Protein AF-A0A2E5EHV9-F1 (afdb_monomer)

Nearest PDB structures (foldseek):
  5bvs-assembly2_B  TM=6.217E-01  e=7.261E+00  Pygoscelis papua

Sequence (156 aa):
MLGLSGCGSVKTIEREPLWLEASKHKADPLPIPNQYGPFKTCEKINPWFWWGNNDDPEPPDWYRPDDPNRTRKWYVRNPLHNFTFYVMGIADLKFKRIGNHPGEVFNPDGGWNWAISHAKLFPMPYVSYRRGRTQMYFGWRERGNFGITLRRMKKE

Foldseek 3Di:
DDDDDDPDPPPPPPDPPQQVVQVVPKDFFDQPPPVPAADDPVLLVDVCSQQADPVPRADDCPQPVPDPCSGVCVSVVCRRNCVQPHNQFQLRFGKMKTWPHLHDLADPVFAKTKMWIGGDPDIWIKIWGGDAQWTWIATQHSSRGGDTDIGGHDGD

Mean predicted aligned error: 9.47 Å

Structure (mmCIF, N/CA/C/O backbone):
data_AF-A0A2E5EHV9-F1
#
_entry.id   AF-A0A2E5EHV9-F1
#
loop_
_atom_site.group_PDB
_atom_site.id
_atom_site.type_symbol
_atom_site.label_atom_id
_atom_site.label_alt_id
_atom_site.label_comp_id
_atom_site.label_asym_id
_atom_site.label_entity_id
_atom_site.label_seq_id
_atom_site.pdbx_PDB_ins_code
_atom_site.Cartn_x
_atom_site.Cartn_y
_atom_site.Cartn_z
_atom_site.occupancy
_atom_site.B_iso_or_equiv
_atom_site.auth_seq_id
_atom_site.auth_comp_id
_atom_site.auth_asym_id
_atom_site.auth_atom_id
_atom_site.pdbx_PDB_model_num
ATOM 1 N N . MET A 1 1 ? -35.506 25.395 55.257 1.00 37.00 1 MET A N 1
ATOM 2 C CA . MET A 1 1 ? -34.384 24.438 55.346 1.00 37.00 1 MET A CA 1
ATOM 3 C C . MET A 1 1 ? -34.639 23.358 54.301 1.00 37.00 1 MET A C 1
ATOM 5 O O . MET A 1 1 ? -35.461 22.488 54.536 1.00 37.00 1 MET A O 1
ATOM 9 N N . LEU A 1 2 ? -34.056 23.486 53.110 1.00 36.72 2 LEU A N 1
ATOM 10 C CA . LEU A 1 2 ? -34.118 22.470 52.054 1.00 36.72 2 LEU A CA 1
ATOM 11 C C . LEU A 1 2 ? -32.673 22.089 51.755 1.00 36.72 2 LEU A C 1
ATOM 13 O O . LEU A 1 2 ? -31.917 22.885 51.203 1.00 36.72 2 LEU A O 1
ATOM 17 N N . GLY A 1 3 ? -32.283 20.922 52.254 1.00 39.25 3 GLY A N 1
ATOM 18 C CA . GLY A 1 3 ? -31.006 20.288 51.968 1.00 39.25 3 GLY A CA 1
ATOM 19 C C . GLY A 1 3 ? -31.182 19.111 51.013 1.00 39.25 3 GLY A C 1
ATOM 20 O O . GLY A 1 3 ? -32.302 18.653 50.796 1.00 39.25 3 GLY A O 1
ATOM 21 N N . LEU A 1 4 ? -30.025 18.608 50.567 1.00 38.88 4 LEU A N 1
ATOM 22 C CA . LEU A 1 4 ? -29.754 17.487 49.651 1.00 38.88 4 LEU A CA 1
ATOM 23 C C . LEU A 1 4 ? -29.677 17.944 48.187 1.00 38.88 4 LEU A C 1
ATOM 25 O O . LEU A 1 4 ? -30.682 18.202 47.541 1.00 38.88 4 LEU A O 1
ATOM 29 N N . SER A 1 5 ? -28.495 18.312 47.685 1.00 47.22 5 SER A N 1
ATOM 30 C CA . SER A 1 5 ? -27.276 17.507 47.461 1.00 47.22 5 SER A CA 1
ATOM 31 C C . SER A 1 5 ? -27.465 16.431 46.388 1.00 47.22 5 SER A C 1
ATOM 33 O O . SER A 1 5 ? -28.365 15.600 46.438 1.00 47.22 5 SER A O 1
ATOM 35 N N . GLY A 1 6 ? -26.592 16.484 45.385 1.00 38.66 6 GLY A N 1
ATOM 36 C CA . GLY A 1 6 ? -26.592 15.560 44.260 1.00 38.66 6 GLY A CA 1
ATOM 37 C C . GLY A 1 6 ? -25.627 16.004 43.169 1.00 38.66 6 GLY A C 1
ATOM 38 O O . GLY A 1 6 ? -26.016 16.120 42.013 1.00 38.66 6 GLY A O 1
ATOM 39 N N . CYS A 1 7 ? -24.374 16.300 43.529 1.00 42.12 7 CYS A N 1
ATOM 40 C CA . CYS A 1 7 ? -23.306 16.423 42.540 1.00 42.12 7 CYS A CA 1
ATOM 41 C C . CYS A 1 7 ? -23.003 15.003 42.042 1.00 42.12 7 CYS A C 1
ATOM 43 O O . CYS A 1 7 ? -22.339 14.223 42.725 1.00 42.12 7 CYS A O 1
ATOM 45 N N . GLY A 1 8 ? -23.599 14.629 40.908 1.00 43.75 8 GLY A N 1
ATOM 46 C CA . GLY A 1 8 ? -23.383 13.334 40.278 1.00 43.75 8 GLY A CA 1
ATOM 47 C C . GLY A 1 8 ? -21.909 13.176 39.928 1.00 43.75 8 GLY A C 1
ATOM 48 O O . GLY A 1 8 ? -21.395 13.865 39.051 1.00 43.75 8 GLY A O 1
ATOM 49 N N . SER A 1 9 ? -21.221 12.280 40.632 1.00 49.84 9 SER A N 1
ATOM 50 C CA . SER A 1 9 ? -19.844 11.926 40.316 1.00 49.84 9 SER A CA 1
ATOM 51 C C . SER A 1 9 ? -19.836 11.223 38.957 1.00 49.84 9 SER A C 1
ATOM 53 O O . SER A 1 9 ? -20.350 10.110 38.814 1.00 49.84 9 SER A O 1
ATOM 55 N N . VAL A 1 10 ? -19.308 11.903 37.937 1.00 52.56 10 VAL A N 1
ATOM 56 C CA . VAL A 1 10 ? -19.021 11.301 36.635 1.00 52.56 10 VAL A CA 1
ATOM 57 C C . VAL A 1 10 ? -17.980 10.220 36.893 1.00 52.56 10 VAL A C 1
ATOM 59 O O . VAL A 1 10 ? -16.819 10.520 37.157 1.00 52.56 10 VAL A O 1
ATOM 62 N N . LYS A 1 11 ? -18.401 8.952 36.870 1.00 47.94 11 LYS A N 1
ATOM 63 C CA . LYS A 1 11 ? -17.470 7.825 36.917 1.00 47.94 11 LYS A CA 1
ATOM 64 C C . LYS A 1 11 ? -16.610 7.898 35.662 1.00 47.94 11 LYS A C 1
ATOM 66 O O . LYS A 1 11 ? -17.067 7.538 34.578 1.00 47.94 11 LYS A O 1
ATOM 71 N N . THR A 1 12 ? -15.381 8.381 35.803 1.00 49.03 12 THR A N 1
ATOM 72 C CA . THR A 1 12 ? -14.342 8.212 34.792 1.00 49.03 12 THR A CA 1
ATOM 73 C C . THR A 1 12 ? -14.167 6.711 34.609 1.00 49.03 12 THR A C 1
ATOM 75 O O . THR A 1 12 ? -13.626 6.032 35.476 1.00 49.03 12 THR A O 1
ATOM 78 N N . ILE A 1 13 ? -14.717 6.161 33.528 1.00 59.47 13 ILE A N 1
ATOM 79 C CA . ILE A 1 13 ? -14.442 4.778 33.154 1.00 59.47 13 ILE A CA 1
ATOM 80 C C . ILE A 1 13 ? -12.978 4.784 32.721 1.00 59.47 13 ILE A C 1
ATOM 82 O O . ILE A 1 13 ? -12.672 5.275 31.633 1.00 59.47 13 ILE A O 1
ATOM 86 N N . GLU A 1 14 ? -12.081 4.287 33.573 1.00 54.72 14 GLU A N 1
A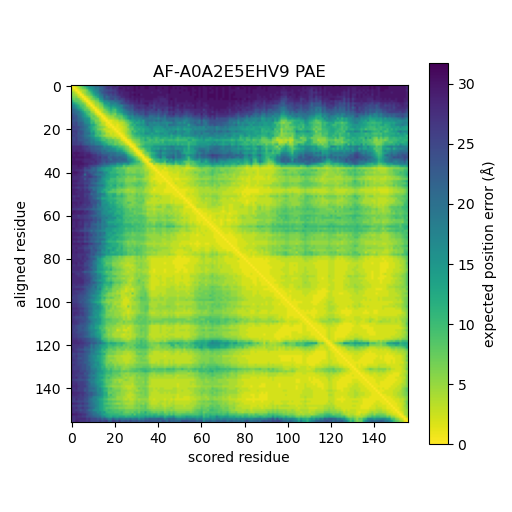TOM 87 C CA . GLU A 1 14 ? -10.736 3.890 33.156 1.00 54.72 14 GLU A CA 1
ATOM 88 C C . GLU A 1 14 ? -10.901 2.789 32.109 1.00 54.72 14 GLU A C 1
ATOM 90 O O . GLU A 1 14 ? -11.047 1.607 32.409 1.00 54.72 14 GLU A O 1
ATOM 95 N N . ARG A 1 15 ? -10.984 3.197 30.845 1.00 61.38 15 ARG A N 1
ATOM 96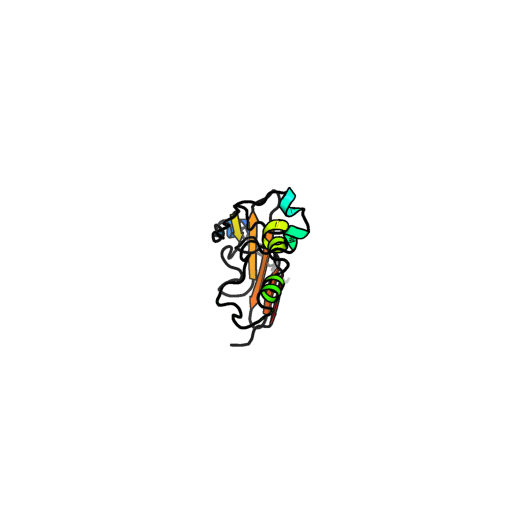 C CA . ARG A 1 15 ? -10.804 2.278 29.732 1.00 61.38 15 ARG A CA 1
ATOM 97 C C . ARG A 1 15 ? -9.309 2.097 29.570 1.00 61.38 15 ARG A C 1
ATOM 99 O O . ARG A 1 15 ? -8.584 3.093 29.511 1.00 61.38 15 ARG A O 1
ATOM 106 N N . GLU A 1 16 ? -8.864 0.844 29.477 1.00 67.56 16 GLU A N 1
ATOM 107 C CA . GLU A 1 16 ? -7.509 0.573 29.008 1.00 67.56 16 GLU A CA 1
ATOM 108 C C . GLU A 1 16 ? -7.270 1.381 27.727 1.00 67.56 16 GLU A C 1
ATOM 110 O O . GLU A 1 16 ? -8.173 1.505 26.886 1.00 67.56 16 GLU A O 1
ATOM 115 N N . PRO A 1 17 ? -6.087 1.987 27.573 1.00 72.31 17 PRO A N 1
ATOM 116 C CA . PRO A 1 17 ? -5.838 2.799 26.406 1.00 72.31 17 PRO A CA 1
ATOM 117 C C . PRO A 1 17 ? -5.931 1.915 25.156 1.00 72.31 17 PRO A C 1
ATOM 119 O O . PRO A 1 17 ? -5.399 0.807 25.125 1.00 72.31 17 PRO A O 1
ATOM 122 N N . LEU A 1 18 ? -6.602 2.414 24.112 1.00 64.19 18 LEU A N 1
ATOM 123 C CA . LEU A 1 18 ? -6.956 1.652 22.901 1.00 64.19 18 LEU A CA 1
ATOM 124 C C . LEU A 1 18 ? -5.773 0.910 22.258 1.00 64.19 18 LEU A C 1
ATOM 126 O O . LEU A 1 18 ? -5.956 -0.130 21.631 1.00 64.19 18 LEU A O 1
ATOM 130 N N . TRP A 1 19 ? -4.552 1.428 22.409 1.00 59.03 19 TRP A N 1
ATOM 131 C CA . TRP A 1 19 ? -3.342 0.793 21.891 1.00 59.03 19 TRP A CA 1
ATOM 132 C C . TRP A 1 19 ? -2.962 -0.491 22.644 1.00 59.03 19 TRP A C 1
ATOM 134 O O . TRP A 1 19 ? -2.394 -1.393 22.032 1.00 59.03 19 TRP A O 1
ATOM 144 N N . LEU A 1 20 ? -3.287 -0.604 23.937 1.00 65.56 20 LEU A N 1
ATOM 145 C CA . LEU A 1 20 ? -3.020 -1.796 24.742 1.00 65.56 20 LEU A CA 1
ATOM 146 C C . LEU A 1 20 ? -3.996 -2.917 24.377 1.00 65.56 20 LEU A C 1
ATOM 148 O O . LEU A 1 20 ? -3.570 -4.047 24.148 1.00 65.56 20 LEU A O 1
ATOM 152 N N . GLU A 1 21 ? -5.279 -2.593 24.216 1.00 70.12 21 GLU A N 1
ATOM 153 C CA . GLU A 1 21 ? -6.294 -3.522 23.707 1.00 70.12 21 GLU A CA 1
ATOM 154 C C . GLU A 1 21 ? -5.967 -3.974 22.277 1.00 70.12 21 GLU A C 1
ATOM 156 O O . GLU A 1 21 ? -5.901 -5.167 21.999 1.00 70.12 21 GLU A O 1
ATOM 161 N N . ALA A 1 22 ? -5.636 -3.043 21.383 1.00 65.62 22 ALA A N 1
ATOM 162 C CA . ALA A 1 22 ? -5.241 -3.371 20.016 1.00 65.62 22 ALA A CA 1
ATOM 163 C C . ALA A 1 22 ? -3.926 -4.145 19.923 1.00 65.62 22 ALA A C 1
ATOM 165 O O . ALA A 1 22 ? -3.716 -4.880 18.966 1.00 65.62 22 ALA A O 1
ATOM 166 N N . SER A 1 23 ? -3.038 -4.036 20.915 1.00 64.38 23 SER A N 1
ATOM 167 C CA . SER A 1 23 ? -1.855 -4.894 20.973 1.00 64.38 23 SER A CA 1
ATOM 168 C C . SER A 1 23 ? -2.219 -6.369 21.173 1.00 64.38 23 SER A C 1
ATOM 170 O O . SER A 1 23 ? -1.421 -7.229 20.809 1.00 64.38 23 SER A O 1
ATOM 172 N N . LYS A 1 24 ? -3.416 -6.679 21.693 1.00 76.12 24 LYS A N 1
ATOM 173 C CA . LYS A 1 24 ? -3.936 -8.053 21.808 1.00 76.12 24 LYS A CA 1
ATOM 174 C C . LYS A 1 24 ? -4.325 -8.609 20.432 1.00 76.12 24 LYS A C 1
ATOM 176 O O . LYS A 1 24 ? -4.228 -9.810 20.203 1.00 76.12 24 LYS A O 1
ATOM 181 N N . HIS A 1 25 ? -4.671 -7.729 19.492 1.00 77.38 25 HIS A N 1
ATOM 182 C CA . HIS A 1 25 ? -5.007 -8.052 18.110 1.00 77.38 25 HIS A CA 1
ATOM 183 C C . HIS A 1 25 ? -3.812 -7.750 17.194 1.00 77.38 25 HIS A C 1
ATOM 185 O O . HIS A 1 25 ? -3.602 -6.630 16.720 1.00 77.38 25 HIS A O 1
ATOM 191 N N . LYS A 1 26 ? -3.001 -8.777 16.933 1.00 80.56 26 LYS A N 1
ATOM 192 C CA . LYS A 1 26 ? -1.871 -8.705 15.998 1.00 80.56 26 LYS A CA 1
ATOM 193 C C . LYS A 1 26 ? -2.167 -9.568 14.785 1.00 80.56 26 LYS A C 1
ATOM 195 O O . LYS A 1 26 ? -2.680 -10.673 14.927 1.00 80.56 26 LYS A O 1
ATOM 200 N N . ALA A 1 27 ? -1.809 -9.072 13.611 1.00 78.31 27 ALA A N 1
ATOM 201 C CA . ALA A 1 27 ? -1.717 -9.893 12.418 1.00 78.31 27 ALA A CA 1
ATOM 202 C C . ALA A 1 27 ? -0.285 -9.838 11.903 1.00 78.31 27 ALA A C 1
ATOM 204 O O . ALA A 1 27 ? 0.304 -8.757 11.764 1.00 78.31 27 ALA A O 1
ATOM 205 N N . ASP A 1 28 ? 0.243 -11.013 11.587 1.00 71.62 28 ASP A N 1
ATOM 206 C CA . ASP A 1 28 ? 1.299 -11.086 10.600 1.00 71.62 28 ASP A CA 1
ATOM 207 C C . ASP A 1 28 ? 0.636 -10.798 9.244 1.00 71.62 28 ASP A C 1
ATOM 209 O O . ASP A 1 28 ? -0.396 -11.401 8.928 1.00 71.62 28 ASP A O 1
ATOM 213 N N . PRO A 1 29 ? 1.134 -9.811 8.482 1.00 66.62 29 PRO A N 1
ATOM 214 C CA . PRO A 1 29 ? 0.597 -9.485 7.170 1.00 66.62 29 PRO A CA 1
ATOM 215 C C . PRO A 1 29 ? 0.481 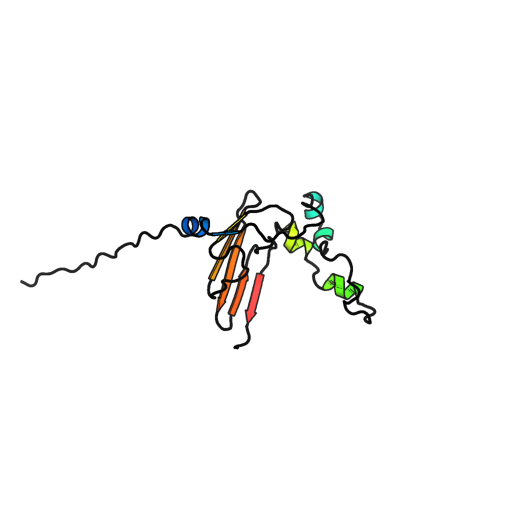-10.739 6.319 1.00 66.62 29 PRO A C 1
ATOM 217 O O . PRO A 1 29 ? 1.364 -11.601 6.372 1.00 66.62 29 PRO A O 1
ATOM 220 N N . LEU A 1 30 ? -0.573 -10.817 5.501 1.00 60.69 30 LEU A N 1
ATOM 221 C CA . LEU A 1 30 ? -0.642 -11.852 4.477 1.00 60.69 30 LEU A CA 1
ATOM 222 C C . LEU A 1 30 ? 0.674 -11.805 3.698 1.00 60.69 30 LEU A C 1
ATOM 224 O O . LEU A 1 30 ? 1.024 -10.717 3.222 1.00 60.69 30 LEU A O 1
ATOM 228 N N . PRO A 1 31 ? 1.412 -12.924 3.590 1.00 53.09 31 PRO A N 1
ATOM 229 C CA . PRO A 1 31 ? 2.621 -12.945 2.799 1.00 53.09 31 PRO A CA 1
ATOM 230 C C . PRO A 1 31 ? 2.209 -12.551 1.388 1.00 53.09 31 PRO A C 1
ATOM 232 O O . PRO A 1 31 ? 1.531 -13.301 0.687 1.00 53.09 31 PRO A O 1
ATOM 235 N N . ILE A 1 32 ? 2.577 -11.343 0.973 1.00 54.16 32 ILE A N 1
ATOM 236 C CA . ILE A 1 32 ? 2.692 -11.095 -0.448 1.00 54.16 32 ILE A CA 1
ATOM 237 C C . ILE A 1 32 ? 3.893 -11.948 -0.829 1.00 54.16 32 ILE A C 1
ATOM 239 O O . ILE A 1 32 ? 4.949 -11.784 -0.203 1.00 54.16 32 ILE A O 1
ATOM 243 N N . PRO A 1 33 ? 3.773 -12.881 -1.782 1.00 50.50 33 PRO A N 1
ATOM 244 C CA . PRO A 1 33 ? 4.949 -13.443 -2.409 1.00 50.50 33 PRO A CA 1
ATOM 245 C C . PRO A 1 33 ? 5.636 -12.289 -3.139 1.00 50.50 33 PRO A C 1
ATOM 247 O O . PRO A 1 33 ? 5.428 -12.056 -4.322 1.00 50.50 33 PRO A O 1
ATOM 250 N N . ASN A 1 34 ? 6.416 -11.503 -2.405 1.00 53.78 34 ASN A N 1
ATOM 251 C CA . ASN A 1 34 ? 7.384 -10.618 -2.992 1.00 53.78 34 ASN A CA 1
ATOM 252 C C . ASN A 1 34 ? 8.459 -11.540 -3.561 1.00 53.78 34 ASN A C 1
ATOM 254 O O . ASN A 1 34 ? 9.420 -11.896 -2.880 1.00 53.78 34 ASN A O 1
ATOM 258 N N . GLN A 1 35 ? 8.250 -11.952 -4.805 1.00 51.94 35 GLN A N 1
ATOM 259 C CA . GLN A 1 35 ? 9.195 -12.751 -5.574 1.00 51.94 35 GLN A CA 1
ATOM 260 C C . GLN A 1 35 ? 10.570 -12.064 -5.720 1.00 51.94 35 GLN A C 1
ATOM 262 O O . GLN A 1 35 ? 11.540 -12.724 -6.075 1.00 51.94 35 GLN A O 1
ATOM 267 N N . TYR A 1 36 ? 10.678 -10.767 -5.404 1.00 58.16 36 TYR A N 1
ATOM 268 C CA . TYR A 1 36 ? 11.875 -9.947 -5.599 1.00 58.16 36 TYR A CA 1
ATOM 269 C C . TYR A 1 36 ? 12.684 -9.673 -4.322 1.00 58.16 36 TYR A C 1
ATOM 271 O O . TYR A 1 36 ? 13.819 -9.210 -4.413 1.00 58.16 36 TYR A O 1
ATOM 279 N N . GLY A 1 37 ? 12.152 -9.967 -3.130 1.00 68.31 37 GLY A N 1
ATOM 280 C CA . GLY A 1 37 ? 12.771 -9.512 -1.879 1.00 68.31 37 GLY A CA 1
ATOM 281 C C . GLY A 1 37 ? 12.791 -7.974 -1.745 1.00 68.31 37 GLY A C 1
ATOM 282 O O . GLY A 1 37 ? 12.196 -7.263 -2.558 1.00 68.31 37 GLY A O 1
ATOM 283 N N . PRO A 1 38 ? 13.388 -7.418 -0.679 1.00 82.56 38 PRO A N 1
ATOM 284 C CA . PRO A 1 38 ? 13.392 -5.972 -0.460 1.00 82.56 38 PRO A CA 1
ATOM 285 C C . PRO A 1 38 ? 14.147 -5.243 -1.581 1.00 82.56 38 PRO A C 1
ATOM 287 O O . PRO A 1 38 ? 15.310 -5.551 -1.848 1.00 82.56 38 PRO A O 1
ATOM 290 N N . PHE A 1 39 ? 13.513 -4.242 -2.196 1.00 87.88 39 PHE A N 1
ATOM 291 C CA . PHE A 1 39 ? 14.164 -3.419 -3.220 1.00 87.88 39 PHE A CA 1
ATOM 292 C C . PHE A 1 39 ? 15.191 -2.484 -2.581 1.00 87.88 39 PHE A C 1
ATOM 294 O O . PHE A 1 39 ? 14.974 -1.932 -1.493 1.00 87.88 39 PHE A O 1
ATOM 301 N N . LYS A 1 40 ? 16.303 -2.246 -3.277 1.00 88.56 40 LYS A N 1
ATOM 302 C CA . LYS A 1 40 ? 17.362 -1.347 -2.813 1.00 88.56 40 LYS A CA 1
ATOM 303 C C . LYS A 1 40 ? 16.884 0.102 -2.840 1.00 88.56 40 LYS A C 1
ATOM 305 O O . LYS A 1 40 ? 16.100 0.519 -3.690 1.00 88.56 40 LYS A O 1
ATOM 310 N N . THR A 1 41 ? 17.432 0.922 -1.945 1.00 87.69 41 THR A N 1
ATOM 311 C CA . THR A 1 41 ? 17.111 2.357 -1.874 1.00 87.69 41 THR A CA 1
ATOM 312 C C . THR A 1 41 ? 17.370 3.082 -3.198 1.00 87.69 41 THR A C 1
ATOM 314 O O . THR A 1 41 ? 16.577 3.933 -3.586 1.00 87.69 41 THR A O 1
ATOM 317 N N . CYS A 1 42 ? 18.435 2.724 -3.925 1.00 90.12 42 CYS A N 1
ATOM 318 C CA . CYS A 1 42 ? 18.736 3.319 -5.230 1.00 90.12 42 CYS A CA 1
ATOM 319 C C . CYS A 1 42 ? 17.655 3.030 -6.284 1.00 90.12 42 CYS A C 1
ATOM 321 O O . CYS A 1 42 ? 17.323 3.915 -7.068 1.00 90.12 42 CYS A O 1
ATOM 323 N N . GLU A 1 43 ? 17.054 1.838 -6.263 1.00 88.50 43 GLU A N 1
ATOM 324 C CA . GLU A 1 43 ? 15.941 1.479 -7.149 1.00 88.50 43 GLU A CA 1
ATOM 325 C C . GLU A 1 43 ? 14.696 2.293 -6.791 1.00 88.50 43 GLU A C 1
ATOM 327 O O . GLU A 1 43 ? 14.058 2.872 -7.664 1.00 88.50 43 GLU A O 1
ATOM 332 N N . LYS A 1 44 ? 14.407 2.432 -5.490 1.00 90.50 44 LYS A N 1
ATOM 333 C CA . LYS A 1 44 ? 13.256 3.200 -4.995 1.00 90.50 44 LYS A CA 1
ATOM 334 C C . LYS A 1 44 ? 13.360 4.705 -5.241 1.00 90.50 44 LYS A C 1
ATOM 336 O O . LYS A 1 44 ? 12.330 5.367 -5.233 1.00 90.50 44 LYS A O 1
ATOM 341 N N . ILE A 1 45 ? 14.556 5.258 -5.441 1.00 92.56 45 ILE A N 1
ATOM 342 C CA . ILE A 1 45 ? 14.751 6.683 -5.765 1.00 92.56 45 ILE A CA 1
ATOM 343 C C . ILE A 1 45 ? 14.581 6.947 -7.267 1.00 92.56 45 ILE A C 1
ATOM 345 O O . ILE A 1 45 ? 14.231 8.061 -7.646 1.00 92.56 45 ILE A O 1
ATOM 349 N N . ASN A 1 46 ? 14.781 5.943 -8.124 1.00 93.56 46 ASN A N 1
ATOM 350 C CA . ASN A 1 46 ? 14.644 6.094 -9.569 1.00 93.56 46 ASN A CA 1
ATOM 351 C C . ASN A 1 46 ? 13.172 6.357 -9.961 1.00 93.56 46 ASN A C 1
ATOM 353 O O . ASN A 1 46 ? 12.347 5.455 -9.816 1.00 93.56 46 ASN A O 1
ATOM 357 N N . PRO A 1 47 ? 12.816 7.523 -10.536 1.00 92.62 47 PRO A N 1
ATOM 358 C CA . PRO A 1 47 ? 11.436 7.807 -10.934 1.00 92.62 47 PRO A CA 1
ATOM 359 C C . PRO A 1 47 ? 10.893 6.840 -11.991 1.00 92.62 47 PRO A C 1
ATOM 361 O O . PRO A 1 47 ? 9.686 6.622 -12.063 1.00 92.62 47 PRO A O 1
ATOM 364 N N . TRP A 1 48 ? 11.764 6.223 -12.795 1.00 90.62 48 TRP A N 1
ATOM 365 C CA . TRP A 1 48 ? 11.346 5.195 -13.749 1.00 90.62 48 TRP A CA 1
ATOM 366 C C . TRP A 1 48 ? 10.797 3.951 -13.047 1.00 90.62 48 TRP A C 1
ATOM 368 O O . TRP A 1 48 ? 9.807 3.373 -13.490 1.00 90.62 48 TRP A O 1
ATOM 378 N N . PHE A 1 49 ? 11.384 3.576 -11.905 1.00 91.50 49 PHE A N 1
ATOM 379 C CA . PHE A 1 49 ? 10.891 2.464 -11.096 1.00 91.50 49 PHE A CA 1
ATOM 380 C C . PHE A 1 49 ? 9.465 2.722 -10.607 1.00 91.50 49 PHE A C 1
ATOM 382 O O . PHE A 1 49 ? 8.672 1.790 -10.537 1.00 91.50 49 PHE A O 1
ATOM 389 N N . TRP A 1 50 ? 9.110 3.973 -10.306 1.00 93.88 50 TRP A N 1
ATOM 390 C CA . TRP A 1 50 ? 7.806 4.338 -9.743 1.00 93.88 50 TRP A CA 1
ATOM 391 C C . TRP A 1 50 ? 6.659 4.025 -10.697 1.00 93.88 50 TRP A C 1
ATOM 393 O O . TRP A 1 50 ? 5.587 3.627 -10.238 1.00 93.88 50 TRP A O 1
ATOM 403 N N . TRP A 1 51 ? 6.923 4.181 -11.998 1.00 90.81 51 TRP A N 1
ATOM 404 C CA . TRP A 1 51 ? 5.958 3.983 -13.074 1.00 90.81 51 TRP A CA 1
ATOM 405 C C . TRP A 1 51 ? 5.791 2.518 -13.513 1.00 90.81 51 TRP A C 1
ATOM 407 O O . TRP A 1 51 ? 5.039 2.214 -14.440 1.00 90.81 51 TRP A O 1
ATOM 417 N N . GLY A 1 52 ? 6.524 1.607 -12.871 1.00 88.44 52 GLY A N 1
ATOM 418 C CA . GLY A 1 52 ? 6.488 0.181 -13.158 1.00 88.44 52 GLY A CA 1
ATOM 419 C C . GLY A 1 52 ? 5.448 -0.587 -12.346 1.00 88.44 52 GLY A C 1
ATOM 420 O O . GLY A 1 52 ? 4.853 -0.093 -11.381 1.00 88.44 52 GLY A O 1
ATOM 421 N N . ASN A 1 53 ? 5.286 -1.849 -12.733 1.00 89.94 53 ASN A N 1
ATOM 422 C CA . ASN A 1 53 ? 4.541 -2.856 -11.996 1.00 89.94 53 ASN A CA 1
ATOM 423 C C . ASN A 1 53 ? 5.350 -4.155 -11.979 1.00 89.94 53 ASN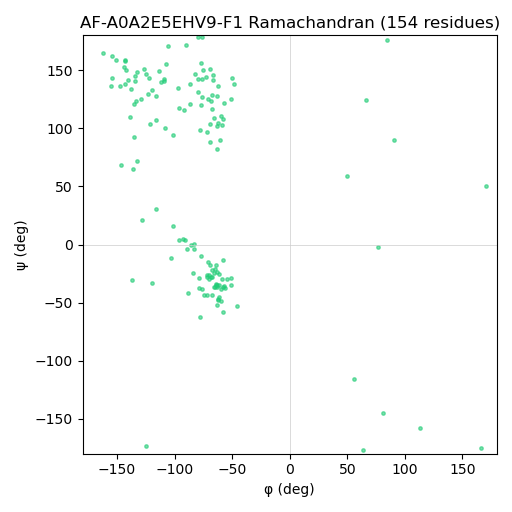 A C 1
ATOM 425 O O . ASN A 1 53 ? 5.278 -4.947 -12.914 1.00 89.94 53 ASN A O 1
ATOM 429 N N . ASN A 1 54 ? 6.153 -4.337 -10.931 1.00 88.44 54 ASN A N 1
ATOM 430 C CA . ASN A 1 54 ? 7.005 -5.515 -10.810 1.00 88.44 54 ASN A CA 1
ATOM 431 C C . ASN A 1 54 ? 6.210 -6.787 -10.492 1.00 88.44 54 ASN A C 1
ATOM 433 O O . ASN A 1 54 ? 6.639 -7.853 -10.901 1.00 88.44 54 ASN A O 1
ATOM 437 N N . ASP A 1 55 ? 5.058 -6.705 -9.821 1.00 84.50 55 ASP A N 1
ATOM 438 C CA . ASP A 1 55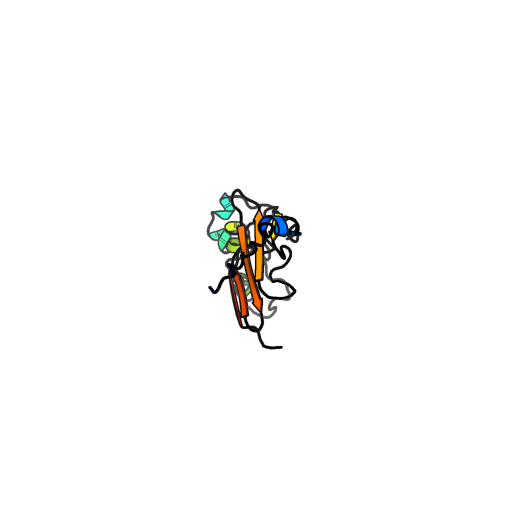 ? 4.251 -7.902 -9.528 1.00 84.50 55 ASP A CA 1
ATOM 439 C C . ASP A 1 55 ? 3.633 -8.518 -10.797 1.00 84.50 55 ASP A C 1
ATOM 441 O O . ASP A 1 55 ? 3.420 -9.724 -10.854 1.00 84.50 55 ASP A O 1
ATOM 445 N N . ASP A 1 56 ? 3.379 -7.692 -11.814 1.00 86.44 56 ASP A N 1
ATOM 446 C CA . ASP A 1 56 ? 2.644 -8.024 -13.040 1.00 86.44 56 ASP A CA 1
ATOM 447 C C . ASP A 1 56 ? 3.392 -7.439 -14.273 1.00 86.44 56 ASP A C 1
ATOM 449 O O . ASP A 1 56 ? 2.883 -6.527 -14.945 1.00 86.44 56 ASP A O 1
ATOM 453 N N . PRO A 1 57 ? 4.622 -7.905 -14.581 1.00 86.31 57 PRO A N 1
ATOM 454 C CA . PRO A 1 57 ? 5.498 -7.261 -15.569 1.00 86.31 57 PRO A CA 1
ATOM 455 C C . PRO A 1 57 ? 5.006 -7.412 -17.015 1.00 86.31 57 PRO A C 1
ATOM 457 O O . PRO A 1 57 ? 5.286 -6.561 -17.864 1.00 86.31 57 PRO A O 1
ATOM 460 N N . GLU A 1 58 ? 4.242 -8.467 -17.295 1.00 89.12 58 GLU A N 1
ATOM 461 C CA . GLU A 1 58 ? 3.723 -8.792 -18.621 1.00 89.12 58 GLU A CA 1
ATOM 462 C C . GLU A 1 58 ? 2.231 -9.137 -18.556 1.00 89.12 58 GLU A C 1
ATOM 464 O O . GLU A 1 58 ? 1.758 -9.664 -17.544 1.00 89.12 58 GLU A O 1
ATOM 469 N N . PRO A 1 59 ? 1.460 -8.837 -19.616 1.00 91.06 59 PRO A N 1
ATOM 470 C CA . PRO A 1 59 ? 0.059 -9.212 -19.662 1.00 91.06 59 PRO A CA 1
ATOM 471 C C . PRO A 1 59 ? -0.086 -10.744 -19.757 1.00 91.06 59 PRO A C 1
ATOM 473 O O . PRO A 1 59 ? 0.476 -11.349 -20.672 1.00 91.06 59 PRO A O 1
ATOM 476 N N . PRO A 1 60 ? -0.897 -11.382 -18.895 1.00 91.19 60 PRO A N 1
ATOM 477 C CA . PRO A 1 60 ? -1.195 -12.812 -18.969 1.00 91.19 60 PRO A CA 1
ATOM 478 C C . PRO A 1 60 ? -2.169 -13.107 -20.111 1.00 91.19 60 PRO A C 1
ATOM 480 O O . PRO A 1 60 ? -2.994 -12.251 -20.439 1.00 91.19 60 PRO A O 1
ATOM 483 N N . ASP A 1 61 ? -2.107 -14.292 -20.718 1.00 93.12 61 ASP A N 1
ATOM 484 C CA . ASP A 1 61 ? -2.794 -14.624 -21.987 1.00 93.12 61 ASP A CA 1
ATOM 485 C C . ASP A 1 61 ? -4.292 -14.284 -22.019 1.00 93.12 61 ASP A C 1
ATOM 487 O O . ASP A 1 61 ? -4.809 -13.805 -23.026 1.00 93.12 61 ASP A O 1
ATOM 491 N N . TRP A 1 62 ? -4.987 -14.428 -20.889 1.00 92.06 62 TRP A N 1
ATOM 492 C CA . TRP A 1 62 ? -6.413 -14.106 -20.759 1.00 92.06 62 TRP A CA 1
ATOM 493 C C . TRP A 1 62 ? -6.732 -12.603 -20.830 1.00 92.06 62 TRP A C 1
ATOM 495 O O . TRP A 1 62 ? -7.886 -12.209 -21.018 1.00 92.06 62 TRP A O 1
ATOM 505 N N . TYR A 1 63 ? -5.746 -11.727 -20.636 1.00 92.00 63 TYR A N 1
ATOM 506 C CA . TYR A 1 63 ? -5.963 -10.288 -20.598 1.00 92.00 63 TYR A CA 1
ATOM 507 C C . TYR A 1 63 ? -6.133 -9.737 -22.012 1.00 92.00 63 TYR A C 1
ATOM 509 O O . TYR A 1 63 ? -5.147 -9.449 -22.677 1.00 92.00 63 TYR A O 1
ATOM 517 N N . ARG A 1 64 ? -7.382 -9.528 -22.447 1.00 91.69 64 ARG A N 1
ATOM 518 C CA . ARG A 1 64 ? -7.728 -8.875 -23.729 1.00 91.69 64 ARG A CA 1
ATOM 519 C C . ARG A 1 64 ? -6.969 -9.475 -24.932 1.00 91.69 64 ARG A C 1
ATOM 521 O O . ARG A 1 64 ? -6.243 -8.735 -25.597 1.00 91.69 64 ARG A O 1
ATOM 528 N N . PRO A 1 65 ? -7.116 -10.786 -25.195 1.00 93.19 65 PRO A N 1
ATOM 529 C CA . PRO A 1 65 ? -6.315 -11.500 -26.192 1.00 93.19 65 PRO A CA 1
ATOM 530 C C . PRO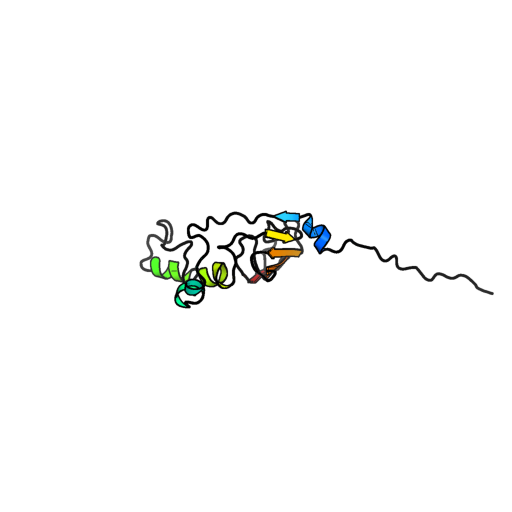 A 1 65 ? -6.409 -10.885 -27.597 1.00 93.19 65 PRO A C 1
ATOM 532 O O . PRO A 1 65 ? -5.398 -10.792 -28.285 1.00 93.19 65 PRO A O 1
ATOM 535 N N . ASP A 1 66 ? -7.580 -10.370 -27.977 1.00 95.44 66 ASP A N 1
ATOM 536 C CA . ASP A 1 66 ? -7.841 -9.851 -29.329 1.00 95.44 66 ASP A CA 1
ATOM 537 C C . ASP A 1 66 ? -7.549 -8.344 -29.495 1.00 95.44 66 ASP A C 1
ATOM 539 O O . ASP A 1 66 ? -7.838 -7.750 -30.534 1.00 95.44 66 ASP A O 1
ATOM 543 N N . ASP A 1 67 ? -7.020 -7.674 -28.466 1.00 93.44 67 ASP A N 1
ATOM 544 C CA . ASP A 1 67 ? -6.796 -6.225 -28.482 1.00 93.44 67 ASP A CA 1
ATOM 545 C C . ASP A 1 67 ? -5.378 -5.893 -28.981 1.00 93.44 67 ASP A C 1
ATOM 547 O O . ASP A 1 67 ? -4.405 -6.166 -28.274 1.00 93.44 67 ASP A O 1
ATOM 551 N N . PRO A 1 68 ? -5.206 -5.212 -30.131 1.00 93.44 68 PRO A N 1
ATOM 552 C CA . PRO A 1 68 ? -3.874 -4.870 -30.640 1.00 93.44 68 PRO A CA 1
ATOM 553 C C . PRO A 1 68 ? -3.108 -3.911 -29.712 1.00 93.44 68 PRO A C 1
ATOM 555 O O . PRO A 1 68 ? -1.891 -3.797 -29.797 1.00 93.44 68 PRO A O 1
ATOM 558 N N . ASN A 1 69 ? -3.800 -3.228 -28.790 1.00 95.12 69 ASN A N 1
ATOM 559 C CA . ASN A 1 69 ? -3.194 -2.352 -27.788 1.00 95.12 69 ASN A CA 1
ATOM 560 C C . ASN A 1 69 ? -3.097 -3.005 -26.396 1.00 95.12 69 ASN A C 1
ATOM 562 O O . ASN A 1 69 ? -2.907 -2.291 -25.405 1.00 95.12 69 ASN A O 1
ATOM 566 N N . ARG A 1 70 ? -3.244 -4.335 -26.297 1.00 92.81 70 ARG A N 1
ATOM 567 C CA . ARG A 1 70 ? -3.224 -5.118 -25.048 1.00 92.81 70 ARG A CA 1
ATOM 568 C C . ARG A 1 70 ? -2.073 -4.734 -24.124 1.00 92.81 70 ARG A C 1
ATOM 570 O O . ARG A 1 70 ? -2.315 -4.362 -22.979 1.00 92.81 70 ARG A O 1
ATOM 577 N N . THR A 1 71 ? -0.845 -4.744 -24.632 1.00 91.06 71 THR A N 1
ATOM 578 C CA . THR A 1 71 ? 0.367 -4.443 -23.856 1.00 91.06 71 THR A CA 1
ATOM 579 C C . THR A 1 71 ? 0.360 -3.020 -23.303 1.00 91.06 71 THR A C 1
ATOM 581 O O . THR A 1 71 ? 0.558 -2.806 -22.109 1.00 91.06 71 THR A O 1
ATOM 584 N N . ARG A 1 72 ? 0.033 -2.025 -24.136 1.00 90.50 72 ARG A N 1
ATOM 585 C CA . ARG A 1 72 ? -0.070 -0.630 -23.683 1.00 90.50 72 ARG A CA 1
ATOM 586 C C . ARG A 1 72 ? -1.148 -0.475 -22.608 1.00 90.50 72 ARG A C 1
ATOM 588 O O . ARG A 1 72 ? -0.917 0.184 -21.600 1.00 90.50 72 ARG A O 1
ATOM 595 N N . LYS A 1 73 ? -2.319 -1.086 -22.818 1.00 92.69 73 LYS A N 1
ATOM 596 C CA . LYS A 1 73 ? -3.455 -1.074 -21.880 1.00 92.69 73 LYS A CA 1
ATOM 597 C C . LYS A 1 73 ? -3.120 -1.766 -20.555 1.00 92.69 73 LYS A C 1
ATOM 599 O O . LYS A 1 73 ? -3.583 -1.307 -19.514 1.00 92.69 73 LYS A O 1
ATOM 604 N N . TRP A 1 74 ? -2.294 -2.810 -20.590 1.00 92.00 74 TRP A N 1
ATOM 605 C CA . TRP A 1 74 ? -1.777 -3.480 -19.401 1.00 92.00 74 TRP A CA 1
ATOM 606 C C . TRP A 1 74 ? -0.908 -2.547 -18.558 1.00 92.00 74 TRP A C 1
ATOM 608 O O . TRP A 1 74 ? -1.206 -2.347 -17.380 1.00 92.00 74 TRP A O 1
ATOM 618 N N . TYR A 1 75 ? 0.092 -1.901 -19.166 1.00 88.62 75 TYR A N 1
ATOM 619 C CA . TYR A 1 75 ? 1.006 -1.012 -18.442 1.00 88.62 75 TYR A CA 1
ATOM 620 C C . TYR A 1 75 ? 0.310 0.215 -17.841 1.00 88.62 75 TYR A C 1
ATOM 622 O O . TYR A 1 75 ? 0.629 0.625 -16.729 1.00 88.62 75 TYR A O 1
ATOM 630 N N . VAL A 1 76 ? -0.710 0.765 -18.510 1.00 90.31 76 VAL A N 1
ATOM 631 C CA . VAL A 1 76 ? -1.478 1.905 -17.969 1.00 90.31 76 VAL A CA 1
ATOM 632 C C . VAL A 1 76 ? -2.587 1.504 -16.990 1.00 90.31 76 VAL A C 1
ATOM 634 O O . VAL A 1 76 ? -3.246 2.381 -16.438 1.00 90.31 76 VAL A O 1
ATOM 637 N N . ARG A 1 77 ? -2.829 0.204 -16.756 1.00 90.00 77 ARG A N 1
ATOM 638 C CA . ARG A 1 77 ? -3.856 -0.273 -15.808 1.00 90.00 77 ARG A CA 1
ATOM 639 C C . ARG A 1 77 ? -3.513 0.103 -14.368 1.00 90.00 77 ARG A C 1
ATOM 641 O O . ARG A 1 77 ? -4.413 0.381 -13.580 1.00 90.00 77 ARG A O 1
ATOM 648 N N . ASN A 1 78 ? -2.227 0.074 -14.028 1.00 88.69 78 ASN A N 1
ATOM 649 C CA . ASN A 1 78 ? -1.734 0.388 -12.693 1.00 88.69 78 ASN A CA 1
ATOM 650 C C . ASN A 1 78 ? -0.351 1.053 -12.776 1.00 88.69 78 ASN A C 1
ATOM 652 O O . ASN A 1 78 ? 0.653 0.444 -12.408 1.00 88.69 78 ASN A O 1
ATOM 656 N N . PRO A 1 79 ? -0.284 2.289 -13.298 1.00 88.12 79 PRO A N 1
ATOM 657 C CA . PRO A 1 79 ? 0.980 2.915 -13.650 1.00 88.12 79 PRO A CA 1
ATOM 658 C C . PRO A 1 79 ? 1.800 3.303 -12.412 1.00 88.12 79 PRO A C 1
ATOM 660 O O . PRO A 1 79 ? 2.977 3.544 -12.546 1.00 88.12 79 PRO A O 1
ATOM 663 N N . LEU A 1 80 ? 1.229 3.349 -11.203 1.00 92.88 80 LEU A N 1
ATOM 664 C CA . LEU A 1 80 ? 1.938 3.705 -9.959 1.00 92.88 80 LEU A CA 1
ATOM 665 C C . LEU A 1 80 ? 1.992 2.547 -8.958 1.00 92.88 80 LEU A C 1
ATOM 667 O O . LEU A 1 80 ? 1.986 2.760 -7.737 1.00 92.88 80 LEU A O 1
ATOM 671 N N . HIS A 1 81 ? 2.014 1.310 -9.460 1.00 91.75 81 HIS A N 1
ATOM 672 C CA . HIS A 1 81 ? 2.066 0.124 -8.610 1.00 91.75 81 HIS A CA 1
ATOM 673 C C . HIS A 1 81 ? 3.297 0.159 -7.708 1.00 91.75 81 HIS A C 1
ATOM 675 O O . HIS A 1 81 ? 3.174 0.224 -6.487 1.00 91.75 81 HIS A O 1
ATOM 681 N N . ASN A 1 82 ? 4.486 0.240 -8.303 1.00 92.69 82 ASN A N 1
ATOM 682 C CA . ASN A 1 82 ? 5.739 0.242 -7.556 1.00 92.69 82 ASN A CA 1
ATOM 683 C C . ASN A 1 82 ? 5.835 1.419 -6.575 1.00 92.69 82 ASN A C 1
ATOM 685 O O . ASN A 1 82 ? 6.302 1.260 -5.443 1.00 92.69 82 ASN A O 1
ATOM 689 N N . PHE A 1 83 ? 5.348 2.596 -6.980 1.00 94.56 83 PHE A N 1
ATOM 690 C CA . PHE A 1 83 ? 5.326 3.776 -6.121 1.00 94.56 83 PHE A CA 1
ATOM 691 C C . PHE A 1 83 ? 4.502 3.552 -4.844 1.00 94.56 83 PHE A C 1
ATOM 693 O O . PHE A 1 83 ? 4.964 3.813 -3.731 1.00 94.56 83 PHE A O 1
ATOM 700 N N . THR A 1 84 ? 3.285 3.027 -4.984 1.00 94.12 84 THR A N 1
ATOM 701 C CA . THR A 1 84 ? 2.367 2.831 -3.852 1.00 94.12 84 THR A CA 1
ATOM 702 C C . THR A 1 84 ? 2.698 1.596 -3.011 1.00 94.12 84 THR A C 1
ATOM 704 O O . THR A 1 84 ? 2.454 1.603 -1.801 1.00 94.12 84 THR A O 1
ATOM 707 N N . PHE A 1 85 ? 3.296 0.560 -3.605 1.00 92.06 85 PHE A N 1
ATOM 708 C CA . PHE A 1 85 ? 3.631 -0.693 -2.921 1.00 92.06 85 PHE A CA 1
ATOM 709 C C . PHE A 1 85 ? 5.011 -0.678 -2.255 1.00 92.06 85 PHE A C 1
ATOM 711 O O . PHE A 1 85 ? 5.129 -1.141 -1.119 1.00 92.06 85 PHE A O 1
ATOM 718 N N . TYR A 1 86 ? 6.037 -0.121 -2.905 1.00 90.88 86 TYR A N 1
ATOM 719 C CA . TYR A 1 86 ? 7.428 -0.279 -2.455 1.00 90.88 86 TYR A CA 1
ATOM 720 C C . TYR A 1 86 ? 8.127 1.037 -2.111 1.00 90.88 86 TYR A C 1
ATOM 722 O O . TYR A 1 86 ? 8.978 1.052 -1.220 1.00 90.88 86 TYR A O 1
ATOM 730 N N . VAL A 1 87 ? 7.804 2.137 -2.803 1.00 92.81 87 VAL A N 1
ATOM 731 C CA . VAL A 1 87 ? 8.430 3.448 -2.539 1.00 92.81 87 VAL A CA 1
ATOM 732 C C . VAL A 1 87 ? 7.812 4.078 -1.293 1.00 92.81 87 VAL A C 1
ATOM 734 O O . VAL A 1 87 ? 8.494 4.253 -0.283 1.00 92.81 87 VAL A O 1
ATOM 737 N N . MET A 1 88 ? 6.507 4.359 -1.336 1.00 93.12 88 MET A N 1
ATOM 738 C CA . MET A 1 88 ? 5.744 4.791 -0.160 1.00 93.12 88 MET A CA 1
ATOM 739 C C . MET A 1 88 ? 5.392 3.612 0.744 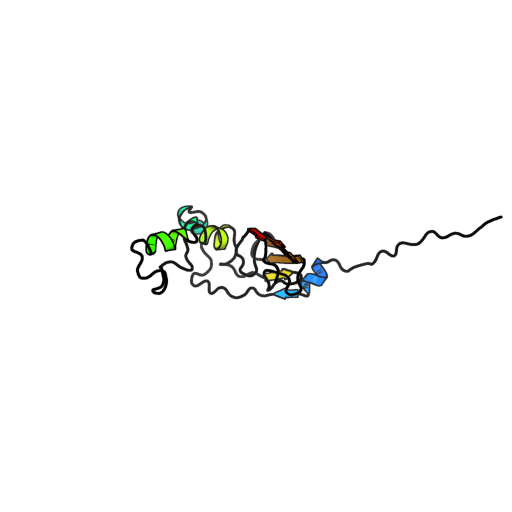1.00 93.12 88 MET A C 1
ATOM 741 O O . MET A 1 88 ? 5.374 3.731 1.971 1.00 93.12 88 MET A O 1
ATOM 745 N N . GLY A 1 89 ? 5.079 2.473 0.131 1.00 91.94 89 GLY A N 1
ATOM 746 C CA . GLY A 1 89 ? 4.696 1.273 0.847 1.00 91.94 89 GLY A CA 1
ATOM 747 C C . GLY A 1 89 ? 5.874 0.544 1.493 1.00 91.94 89 GLY A C 1
ATOM 748 O O . GLY A 1 89 ? 7.041 0.937 1.426 1.00 91.94 89 GLY A O 1
ATOM 749 N N . ILE A 1 90 ? 5.516 -0.531 2.176 1.00 91.00 90 ILE A N 1
ATOM 750 C CA . ILE A 1 90 ? 6.408 -1.457 2.877 1.00 91.00 90 ILE A CA 1
ATOM 751 C C . ILE A 1 90 ? 6.109 -2.901 2.455 1.00 91.00 90 ILE A C 1
ATOM 753 O O . ILE A 1 90 ? 6.412 -3.831 3.196 1.00 91.00 90 ILE A O 1
ATOM 757 N N . ALA A 1 91 ? 5.477 -3.082 1.291 1.00 89.25 91 ALA A N 1
ATOM 758 C CA . ALA A 1 91 ? 5.021 -4.378 0.789 1.00 89.25 91 ALA A CA 1
ATOM 759 C C . ALA A 1 91 ? 6.178 -5.357 0.528 1.00 89.25 91 ALA A C 1
ATOM 761 O O . ALA A 1 91 ? 5.987 -6.568 0.550 1.00 89.25 91 ALA A O 1
ATOM 762 N N . ASP A 1 92 ? 7.385 -4.833 0.308 1.00 88.31 92 ASP A N 1
ATOM 763 C CA . ASP A 1 92 ? 8.604 -5.608 0.099 1.00 88.31 92 ASP A CA 1
ATOM 764 C C . ASP A 1 92 ? 9.360 -5.946 1.397 1.00 88.31 92 ASP A C 1
ATOM 766 O O . ASP A 1 92 ? 10.368 -6.653 1.359 1.00 88.31 92 ASP A O 1
ATOM 770 N N . LEU A 1 93 ? 8.888 -5.454 2.547 1.00 86.19 93 LEU A N 1
ATOM 771 C CA . LEU A 1 93 ? 9.520 -5.631 3.853 1.00 86.19 93 LEU A CA 1
ATOM 772 C C . LEU A 1 93 ? 8.735 -6.616 4.723 1.00 86.19 93 LEU A C 1
ATOM 774 O O . LEU A 1 93 ? 7.519 -6.749 4.613 1.00 86.19 93 LEU A O 1
ATOM 778 N N . LYS A 1 94 ? 9.422 -7.247 5.679 1.00 85.31 94 LYS A N 1
ATOM 779 C CA . LYS A 1 94 ? 8.745 -7.908 6.801 1.00 85.31 94 LYS A CA 1
ATOM 780 C C . LYS A 1 94 ? 8.283 -6.839 7.788 1.00 85.31 94 LYS A C 1
ATOM 782 O O . LYS A 1 94 ? 9.091 -6.026 8.234 1.00 85.31 94 LYS A O 1
ATOM 787 N N . PHE A 1 95 ? 7.004 -6.845 8.143 1.00 85.94 95 PHE A N 1
ATOM 788 C CA . PHE A 1 95 ? 6.435 -5.896 9.095 1.00 85.94 95 PHE A CA 1
ATOM 789 C C . PHE A 1 95 ? 5.390 -6.554 9.983 1.00 85.94 95 PHE A C 1
ATOM 791 O O . PHE A 1 95 ? 4.842 -7.594 9.637 1.00 85.94 95 PHE A O 1
ATOM 798 N N . LYS A 1 96 ? 5.116 -5.945 11.137 1.00 88.56 96 LYS A N 1
ATOM 799 C CA . LYS A 1 96 ? 4.045 -6.375 12.047 1.00 88.56 96 LYS A CA 1
ATOM 800 C C . LYS A 1 96 ? 2.913 -5.372 12.021 1.00 88.56 96 LYS A C 1
ATOM 802 O O . LYS A 1 96 ? 3.175 -4.170 11.978 1.00 88.56 96 LYS A O 1
ATOM 807 N N . ARG A 1 97 ? 1.673 -5.846 12.100 1.00 90.12 97 ARG A N 1
ATOM 808 C CA . ARG A 1 97 ? 0.491 -4.986 12.079 1.00 90.12 97 ARG A CA 1
ATOM 809 C C . ARG A 1 97 ? -0.358 -5.208 13.323 1.00 90.12 97 ARG A C 1
ATOM 811 O O . ARG A 1 97 ? -0.673 -6.341 13.677 1.00 90.12 97 ARG A O 1
ATOM 818 N N . ILE A 1 98 ? -0.708 -4.112 13.986 1.00 90.81 98 ILE A N 1
ATOM 819 C CA . ILE A 1 98 ? -1.544 -4.099 15.194 1.00 90.81 98 ILE A CA 1
ATOM 820 C C . ILE A 1 98 ? -2.733 -3.172 14.969 1.00 90.81 98 ILE A C 1
ATOM 822 O O . ILE A 1 98 ? -2.596 -2.189 14.247 1.00 90.81 98 ILE A O 1
ATOM 826 N N . GLY A 1 99 ? -3.890 -3.463 15.547 1.00 91.31 99 GLY A N 1
ATOM 827 C CA . GLY A 1 99 ? -5.110 -2.688 15.300 1.00 91.31 99 GLY A CA 1
ATOM 828 C C . GLY A 1 99 ? -6.343 -3.417 15.804 1.00 91.31 99 GLY A C 1
ATOM 829 O O . GLY A 1 99 ? -6.205 -4.482 16.384 1.00 91.31 99 GLY A O 1
ATOM 830 N N . ASN A 1 100 ? -7.546 -2.897 15.568 1.00 91.75 100 ASN A N 1
ATOM 831 C CA . ASN A 1 100 ? -8.762 -3.629 15.948 1.00 91.75 100 ASN A CA 1
ATOM 832 C C . ASN A 1 100 ? -9.085 -4.782 14.976 1.00 91.75 100 ASN A C 1
ATOM 834 O O . ASN A 1 100 ? -9.449 -5.861 15.428 1.00 91.75 100 ASN A O 1
ATOM 838 N N . HIS A 1 101 ? -8.875 -4.604 13.664 1.00 91.50 101 HIS A N 1
ATOM 839 C CA . HIS A 1 101 ? -8.931 -5.695 12.674 1.00 91.50 101 HIS A CA 1
ATOM 840 C C . HIS A 1 101 ? -7.708 -5.638 11.744 1.00 91.50 101 HIS A C 1
ATOM 842 O O . HIS A 1 101 ? -7.814 -5.260 10.574 1.00 91.50 101 HIS A O 1
ATOM 848 N N . PRO A 1 102 ? -6.507 -5.980 12.249 1.00 90.25 102 PRO A N 1
ATOM 849 C CA . PRO A 1 102 ? -5.249 -5.730 11.546 1.00 90.25 102 PRO A CA 1
ATOM 850 C C . PRO A 1 102 ? -5.085 -6.563 10.268 1.00 90.25 102 PRO A C 1
ATOM 852 O O . PRO A 1 102 ? -4.420 -6.102 9.343 1.00 90.25 102 PRO A O 1
ATOM 855 N N . GLY A 1 103 ? -5.695 -7.749 10.189 1.00 90.00 103 GLY A N 1
ATOM 856 C CA . GLY A 1 103 ? -5.674 -8.599 8.991 1.00 90.00 103 GLY A CA 1
ATOM 857 C C . GLY A 1 103 ? -6.624 -8.148 7.878 1.00 90.00 103 GLY A C 1
ATOM 858 O O . GLY A 1 103 ? -6.534 -8.649 6.763 1.00 90.00 103 GLY A O 1
ATOM 859 N N . GLU A 1 104 ? -7.503 -7.187 8.159 1.00 90.81 104 GLU A N 1
ATOM 860 C CA . GLU A 1 104 ? -8.583 -6.789 7.262 1.00 90.81 104 GLU A CA 1
ATOM 861 C C . GLU A 1 104 ? -8.393 -5.364 6.733 1.00 90.81 104 GLU A C 1
ATOM 863 O O . GLU A 1 104 ? -7.878 -4.473 7.415 1.00 90.81 104 GLU A O 1
ATOM 868 N N . VAL A 1 105 ? -8.881 -5.116 5.515 1.00 92.50 105 VAL A N 1
ATOM 869 C CA . VAL A 1 105 ? -8.987 -3.750 4.967 1.00 92.50 105 VAL A CA 1
ATOM 870 C C . VAL A 1 105 ? -10.108 -2.998 5.693 1.00 92.50 105 VAL A C 1
ATOM 872 O O . VAL A 1 105 ? -9.962 -1.843 6.081 1.00 92.50 105 VAL A O 1
ATOM 875 N N . PHE A 1 106 ? -11.247 -3.648 5.920 1.00 94.56 106 PHE A N 1
ATOM 876 C CA . PHE A 1 106 ? -12.417 -3.052 6.563 1.00 94.56 106 PHE A CA 1
ATOM 877 C C . PHE A 1 106 ? -12.867 -3.901 7.734 1.00 94.56 106 PHE A C 1
ATOM 879 O O . PHE A 1 106 ? -12.730 -5.116 7.699 1.00 94.56 106 PHE A O 1
ATOM 886 N N . ASN A 1 107 ? -13.471 -3.260 8.731 1.00 93.94 107 ASN A N 1
ATOM 887 C CA . ASN A 1 107 ? -14.086 -3.978 9.837 1.00 93.94 107 ASN A CA 1
ATOM 888 C C . ASN A 1 107 ? -15.146 -4.960 9.279 1.00 93.94 107 ASN A C 1
ATOM 890 O O . ASN A 1 107 ? -16.056 -4.490 8.574 1.00 93.94 107 ASN A O 1
ATOM 894 N N . PRO A 1 108 ? -15.033 -6.281 9.537 1.00 91.31 108 PRO A N 1
ATOM 895 C CA . PRO A 1 108 ? -15.970 -7.289 9.039 1.00 91.31 108 PRO A CA 1
ATOM 896 C C . PRO A 1 108 ? -17.408 -7.001 9.485 1.00 91.31 108 PRO A C 1
ATOM 898 O O . PRO A 1 108 ? -18.315 -7.099 8.662 1.00 91.31 108 PRO A O 1
ATOM 901 N N . ASP A 1 109 ? -17.581 -6.486 10.701 1.00 92.12 109 ASP A N 1
ATOM 902 C CA . ASP A 1 109 ? -18.873 -6.131 11.301 1.00 92.12 109 ASP A CA 1
ATOM 903 C C . ASP A 1 109 ? -19.346 -4.713 10.915 1.00 92.12 109 ASP A C 1
ATOM 905 O O . ASP A 1 109 ? -20.426 -4.253 11.293 1.00 92.12 109 ASP A O 1
ATOM 909 N N . GLY A 1 110 ? -18.544 -3.997 10.121 1.00 92.44 110 GLY A N 1
ATOM 910 C CA . GLY A 1 110 ? -18.792 -2.620 9.707 1.00 92.44 110 GLY A CA 1
ATOM 911 C C . GLY A 1 110 ? -18.318 -1.571 10.719 1.00 92.44 110 GLY A C 1
ATOM 912 O O . GLY A 1 110 ? -17.803 -1.858 11.792 1.00 92.44 110 GLY A O 1
ATOM 913 N N . GLY A 1 111 ? -18.447 -0.299 10.347 1.00 95.12 111 GLY A N 1
ATOM 914 C CA . GLY A 1 111 ? -17.905 0.825 11.105 1.00 95.12 111 GLY A CA 1
ATOM 915 C C . GLY A 1 111 ? -16.418 1.053 10.840 1.00 95.12 111 GLY A C 1
ATOM 916 O O . GLY A 1 111 ? -15.961 0.930 9.701 1.00 95.12 111 GLY A O 1
ATOM 917 N N . TRP A 1 112 ? -15.692 1.467 11.880 1.00 96.19 112 TRP A N 1
ATOM 918 C CA . TRP A 1 112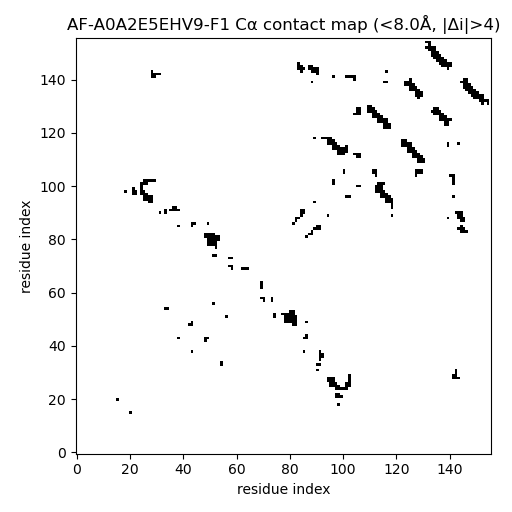 ? -14.287 1.862 11.794 1.00 96.19 112 TRP A CA 1
ATOM 919 C C . TRP A 1 112 ? -13.343 0.663 11.932 1.00 96.19 112 TRP A C 1
ATOM 921 O O . TRP A 1 112 ? -13.518 -0.195 12.800 1.00 96.19 112 TRP A O 1
ATOM 931 N N . ASN A 1 113 ? -12.300 0.650 11.110 1.00 96.00 113 ASN A N 1
ATOM 932 C CA . ASN A 1 113 ? -11.103 -0.159 11.302 1.00 96.00 113 ASN A CA 1
ATOM 933 C C . ASN A 1 113 ? -9.899 0.775 11.356 1.00 96.00 113 ASN A C 1
ATOM 935 O O . ASN A 1 113 ? -9.840 1.769 10.631 1.00 96.00 113 ASN A O 1
ATOM 939 N N . TRP A 1 114 ? -8.936 0.450 12.195 1.00 95.44 114 TRP A N 1
ATOM 940 C CA . TRP A 1 114 ? -7.667 1.137 12.254 1.00 95.44 114 TRP A CA 1
ATOM 941 C C . TRP A 1 114 ? -6.560 0.130 12.525 1.00 95.44 114 TRP A C 1
ATOM 943 O O . TRP A 1 114 ? -6.757 -0.898 13.175 1.00 95.44 114 TRP A O 1
ATOM 953 N N . ALA A 1 115 ? -5.375 0.439 12.020 1.00 94.44 115 ALA A N 1
ATOM 954 C CA . ALA A 1 115 ? -4.192 -0.351 12.290 1.00 94.44 115 ALA A CA 1
ATOM 955 C C . ALA A 1 115 ? -2.926 0.493 12.161 1.00 94.44 115 ALA A C 1
ATOM 957 O O . ALA A 1 115 ? -2.921 1.554 11.541 1.00 94.44 115 ALA A O 1
ATOM 958 N N . ILE A 1 116 ? -1.839 -0.004 12.733 1.00 93.31 116 ILE A N 1
ATOM 959 C CA . ILE A 1 116 ? -0.501 0.556 12.619 1.00 93.31 116 ILE A CA 1
ATOM 960 C C . ILE A 1 116 ? 0.442 -0.567 12.198 1.00 93.31 116 ILE A C 1
ATOM 962 O O . ILE A 1 116 ? 0.515 -1.613 12.850 1.00 93.31 116 ILE A O 1
ATOM 966 N N . SER A 1 117 ? 1.167 -0.342 11.106 1.00 92.00 117 SER A N 1
ATOM 967 C CA . SER A 1 117 ? 2.214 -1.241 10.629 1.00 92.00 117 SER A CA 1
ATOM 968 C C . SER A 1 117 ? 3.598 -0.766 11.089 1.00 92.00 117 SER A C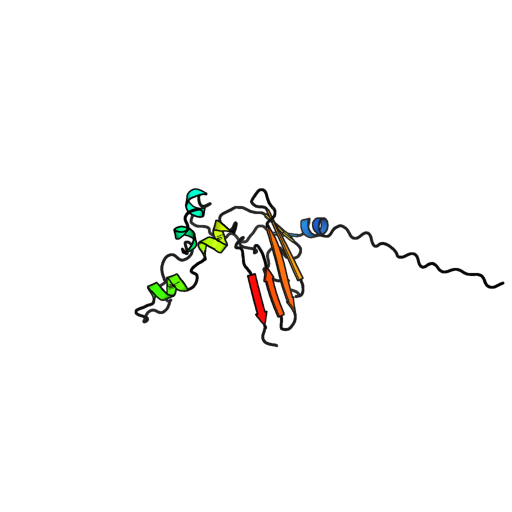 1
ATOM 970 O O . SER A 1 117 ? 3.941 0.409 10.955 1.00 92.00 117 SER A O 1
ATOM 972 N N . HIS A 1 118 ? 4.414 -1.695 11.587 1.00 89.44 118 HIS A N 1
ATOM 973 C CA . HIS A 1 118 ? 5.779 -1.467 12.063 1.00 89.44 118 HIS A CA 1
ATOM 974 C C . HIS A 1 118 ? 6.774 -2.244 11.196 1.00 89.44 118 HIS A C 1
ATOM 976 O O . HIS A 1 118 ? 6.842 -3.472 11.270 1.00 89.44 118 HIS A O 1
ATOM 982 N N . ALA A 1 119 ? 7.520 -1.513 10.367 1.00 83.25 119 ALA A N 1
ATOM 983 C CA . ALA A 1 119 ? 8.523 -2.048 9.430 1.00 83.25 119 ALA A CA 1
ATOM 984 C C . ALA A 1 119 ? 9.817 -1.226 9.395 1.00 83.25 119 ALA A C 1
ATOM 986 O O . ALA A 1 119 ? 10.890 -1.734 9.088 1.00 83.25 119 ALA A O 1
ATOM 987 N N . LYS A 1 120 ? 9.682 0.079 9.643 1.00 75.94 120 LYS A N 1
ATOM 988 C CA . LYS A 1 120 ? 10.736 1.092 9.596 1.00 75.94 120 LYS A CA 1
ATOM 989 C C . LYS A 1 120 ? 10.770 1.817 10.944 1.00 75.94 120 LYS A C 1
ATOM 991 O O . LYS A 1 120 ? 10.042 1.459 11.866 1.00 75.94 120 LYS A O 1
ATOM 996 N N . LEU A 1 121 ? 11.582 2.869 11.024 1.00 80.38 121 LEU A N 1
ATOM 997 C CA . LEU A 1 121 ? 11.693 3.733 12.200 1.00 80.38 121 LEU A CA 1
ATOM 998 C C . LEU A 1 121 ? 10.361 4.398 12.597 1.00 80.38 121 LEU A C 1
ATOM 1000 O O . LEU A 1 121 ? 10.137 4.658 13.773 1.00 80.38 121 LEU A O 1
ATOM 1004 N N . PHE A 1 122 ? 9.475 4.649 11.627 1.00 85.12 122 PHE A N 1
ATOM 1005 C CA . PHE A 1 122 ? 8.192 5.312 11.858 1.00 85.12 122 PHE A CA 1
ATOM 1006 C C . PHE A 1 122 ? 7.010 4.339 11.720 1.00 85.12 122 PHE A C 1
ATOM 1008 O O . PHE A 1 122 ? 7.022 3.494 10.816 1.00 85.12 122 PHE A O 1
ATOM 1015 N N . PRO A 1 123 ? 5.983 4.459 12.583 1.00 91.12 123 PRO A N 1
ATOM 1016 C CA . PRO A 1 123 ? 4.741 3.712 12.443 1.00 91.12 123 PRO A CA 1
ATOM 1017 C C . PRO A 1 123 ? 3.980 4.156 11.190 1.00 91.12 123 PRO A C 1
ATOM 1019 O O . PRO A 1 123 ? 3.924 5.341 10.869 1.00 91.12 123 PRO A O 1
ATOM 1022 N N . MET A 1 124 ? 3.364 3.198 10.503 1.00 94.50 124 MET A N 1
ATOM 1023 C CA . MET A 1 124 ? 2.601 3.429 9.277 1.00 94.50 124 MET A CA 1
ATOM 1024 C C . MET A 1 124 ? 1.103 3.269 9.569 1.00 94.50 124 MET A C 1
ATOM 1026 O O . MET A 1 124 ? 0.630 2.132 9.680 1.00 94.50 124 MET A O 1
ATOM 1030 N N . PRO A 1 125 ? 0.354 4.371 9.755 1.00 95.94 125 PRO A N 1
ATOM 1031 C CA . PRO A 1 125 ? -1.032 4.311 10.197 1.00 95.94 125 PRO A CA 1
ATOM 1032 C C . PRO A 1 125 ? -1.991 3.917 9.070 1.00 95.94 125 PRO A C 1
ATOM 1034 O O . PRO A 1 125 ? -1.741 4.127 7.881 1.00 95.94 125 PRO A O 1
ATOM 1037 N N . TYR A 1 126 ? -3.133 3.382 9.472 1.00 96.62 126 TYR A N 1
ATOM 1038 C CA . TYR A 1 126 ? -4.236 3.008 8.608 1.00 96.62 126 TYR A CA 1
ATOM 1039 C C . TYR A 1 126 ? -5.557 3.289 9.296 1.00 96.62 126 TYR A C 1
ATOM 1041 O O . TYR A 1 126 ? -5.728 2.966 10.471 1.00 96.62 126 TYR A O 1
ATOM 1049 N N . VAL A 1 127 ? -6.508 3.819 8.536 1.00 97.56 127 VAL A N 1
ATOM 1050 C CA . VAL A 1 127 ? -7.893 3.953 8.967 1.00 97.56 127 VAL A CA 1
ATOM 1051 C C . VAL A 1 127 ? -8.823 3.638 7.805 1.00 97.56 127 VAL A C 1
ATOM 1053 O O . VAL A 1 127 ? -8.569 4.009 6.656 1.00 97.56 127 VAL A O 1
ATOM 1056 N N . SER A 1 128 ? -9.924 2.962 8.098 1.00 97.75 128 SER A N 1
ATOM 1057 C CA . SER A 1 128 ? -11.009 2.754 7.156 1.00 97.75 128 SER A CA 1
ATOM 1058 C C . SER A 1 128 ? -12.362 2.815 7.841 1.00 97.75 128 SER A C 1
ATOM 1060 O O . SER A 1 128 ? -12.494 2.640 9.052 1.00 97.75 128 SER A O 1
ATOM 1062 N N . TYR A 1 129 ? -13.382 3.095 7.041 1.00 96.88 129 TYR A N 1
ATOM 1063 C CA . TYR A 1 129 ? -14.765 3.117 7.473 1.00 96.88 129 TYR A CA 1
ATOM 1064 C C . TYR A 1 129 ? -15.641 2.451 6.424 1.00 96.88 129 TYR A C 1
ATOM 1066 O O . TYR A 1 129 ? -15.527 2.748 5.231 1.00 96.88 129 TYR A O 1
ATOM 1074 N N . ARG A 1 130 ? -16.541 1.575 6.872 1.00 95.50 130 ARG A N 1
ATOM 1075 C CA . ARG A 1 130 ? -17.547 0.931 6.023 1.00 95.50 130 ARG A CA 1
ATOM 1076 C C . ARG A 1 130 ? -18.883 0.869 6.748 1.00 95.50 130 ARG A C 1
ATOM 1078 O O . ARG A 1 130 ? -19.036 0.088 7.679 1.00 95.50 130 ARG A O 1
ATOM 1085 N N . ARG A 1 131 ? -19.872 1.653 6.317 1.00 94.12 131 ARG A N 1
ATOM 1086 C CA . ARG A 1 131 ? -21.250 1.534 6.822 1.00 94.12 131 ARG A CA 1
ATOM 1087 C C . ARG A 1 131 ? -22.260 2.062 5.815 1.00 94.12 131 ARG A C 1
ATOM 1089 O O . ARG A 1 131 ? -22.081 3.140 5.245 1.00 94.12 131 ARG A O 1
ATOM 1096 N N . GLY A 1 132 ? -23.356 1.323 5.642 1.00 91.38 132 GLY A N 1
ATOM 1097 C CA . GLY A 1 132 ? -24.428 1.690 4.723 1.00 91.38 132 GLY A CA 1
ATOM 1098 C C . GLY A 1 132 ? -23.892 1.896 3.308 1.00 91.38 132 GLY A C 1
ATOM 1099 O O . GLY A 1 132 ? -23.374 0.974 2.692 1.00 91.38 132 GLY A O 1
ATOM 1100 N N . ARG A 1 133 ? -23.992 3.127 2.798 1.00 93.12 133 ARG A N 1
ATOM 1101 C CA . ARG A 1 133 ? -23.561 3.479 1.436 1.00 93.12 133 ARG A CA 1
ATOM 1102 C C . ARG A 1 133 ? -22.151 4.064 1.361 1.00 93.12 133 ARG A C 1
ATOM 1104 O O . ARG A 1 133 ? -21.757 4.473 0.276 1.00 93.12 133 ARG A O 1
ATOM 1111 N N . THR A 1 134 ? -21.404 4.132 2.460 1.00 93.88 134 THR A N 1
ATOM 1112 C CA . THR A 1 134 ? -20.096 4.800 2.493 1.00 93.88 134 THR A CA 1
ATOM 1113 C C . THR A 1 134 ? -18.991 3.803 2.794 1.00 93.88 134 THR A C 1
ATOM 1115 O O . THR A 1 134 ? -19.046 3.093 3.800 1.00 93.88 134 THR A O 1
ATOM 1118 N N . GLN A 1 135 ? -17.968 3.792 1.941 1.00 96.38 135 GLN A N 1
ATOM 1119 C CA . GLN A 1 135 ? -16.755 3.011 2.136 1.00 96.38 135 GLN A CA 1
ATOM 1120 C C . GLN A 1 135 ? -15.533 3.871 1.816 1.00 96.38 135 GLN A C 1
ATOM 1122 O O . GLN A 1 135 ? -15.396 4.376 0.703 1.00 96.38 135 GLN A O 1
ATOM 1127 N N . MET A 1 136 ? -14.642 4.045 2.787 1.00 97.50 136 MET A N 1
ATOM 1128 C CA . MET A 1 136 ? -13.430 4.846 2.621 1.00 97.50 136 MET A CA 1
ATOM 1129 C C . MET A 1 136 ? -12.252 4.246 3.372 1.00 97.50 136 MET A C 1
ATOM 1131 O O . MET A 1 136 ? -12.441 3.587 4.392 1.00 97.50 136 MET A O 1
ATOM 1135 N N . TYR A 1 137 ? -11.043 4.503 2.890 1.00 97.75 137 TYR A N 1
ATOM 1136 C CA . TYR A 1 137 ? -9.830 4.225 3.648 1.00 97.75 137 TYR A CA 1
ATOM 1137 C C . TYR A 1 137 ? -8.703 5.178 3.280 1.00 97.75 137 TYR A C 1
ATOM 1139 O O . TYR A 1 137 ? -8.685 5.752 2.188 1.00 97.75 137 TYR A O 1
ATOM 1147 N N . PHE A 1 138 ? -7.746 5.284 4.194 1.00 97.94 138 PHE A N 1
ATOM 1148 C CA . PHE A 1 138 ? -6.511 6.028 4.027 1.00 97.94 138 PHE A CA 1
ATOM 1149 C C . PHE A 1 138 ? -5.370 5.351 4.797 1.00 97.94 138 PHE A C 1
ATOM 1151 O O . PHE A 1 138 ? -5.544 4.956 5.952 1.00 97.94 138 PHE A O 1
ATOM 1158 N N . GLY A 1 139 ? -4.199 5.245 4.169 1.00 97.25 139 GLY A N 1
ATOM 1159 C CA . GLY A 1 139 ? -2.960 4.806 4.812 1.00 97.25 139 GLY A CA 1
ATOM 1160 C C . GLY A 1 139 ? -2.436 3.459 4.314 1.00 97.25 139 GLY A C 1
ATOM 1161 O O . GLY A 1 139 ? -2.746 3.022 3.203 1.00 97.25 139 GLY A O 1
ATOM 1162 N N . TRP A 1 140 ? -1.618 2.805 5.142 1.00 95.06 140 TRP A N 1
ATOM 1163 C CA . TRP A 1 140 ? -0.927 1.560 4.794 1.00 95.06 140 TRP A CA 1
ATOM 1164 C C . TRP A 1 140 ? -1.794 0.349 5.082 1.00 95.06 140 TRP A C 1
ATOM 1166 O O . TRP A 1 140 ? -2.214 0.115 6.208 1.00 95.06 140 TRP A O 1
ATOM 1176 N N . ARG A 1 141 ? -2.065 -0.441 4.059 1.00 93.31 141 ARG A N 1
ATOM 1177 C CA . ARG A 1 141 ? -2.991 -1.569 4.113 1.00 93.31 141 ARG A CA 1
ATOM 1178 C C . ARG A 1 141 ? -2.387 -2.828 4.740 1.00 93.31 141 ARG A C 1
ATOM 1180 O O . ARG A 1 141 ? -1.217 -2.862 5.110 1.00 93.31 141 ARG A O 1
ATOM 1187 N N . GLU A 1 142 ? -3.199 -3.875 4.847 1.00 90.31 142 GLU A N 1
ATOM 1188 C CA . GLU A 1 142 ? -2.839 -5.218 5.317 1.00 90.31 142 GLU A CA 1
ATOM 1189 C C . GLU A 1 142 ? -1.662 -5.828 4.545 1.00 90.31 142 GLU A C 1
ATOM 1191 O O . GLU A 1 142 ? -0.867 -6.564 5.112 1.00 90.31 142 GLU A O 1
ATOM 1196 N N . ARG A 1 143 ? -1.506 -5.447 3.273 1.00 88.56 143 ARG A N 1
ATOM 1197 C CA . ARG A 1 143 ? -0.393 -5.829 2.394 1.00 88.56 143 ARG A CA 1
ATOM 1198 C C . ARG A 1 143 ? 0.769 -4.826 2.397 1.00 88.56 143 ARG A C 1
ATOM 1200 O O . ARG A 1 143 ? 1.698 -4.945 1.617 1.00 88.56 143 ARG A O 1
ATOM 1207 N N . GLY A 1 144 ? 0.725 -3.788 3.227 1.00 90.12 144 GLY A N 1
ATOM 1208 C CA . GLY A 1 144 ? 1.805 -2.803 3.328 1.00 90.12 144 GLY A CA 1
ATOM 1209 C C . GLY A 1 144 ? 1.856 -1.778 2.191 1.00 90.12 144 GLY A C 1
ATOM 1210 O O . GLY A 1 144 ? 2.681 -0.868 2.244 1.00 90.12 144 GLY A O 1
ATOM 1211 N N . ASN A 1 145 ? 0.972 -1.861 1.195 1.00 92.75 145 ASN A N 1
ATOM 1212 C CA . ASN A 1 145 ? 0.825 -0.825 0.180 1.00 92.75 145 ASN A CA 1
ATOM 1213 C C . ASN A 1 145 ? 0.060 0.383 0.734 1.00 92.75 145 ASN A C 1
ATOM 1215 O O . ASN A 1 145 ? -0.891 0.241 1.509 1.00 92.75 145 ASN A O 1
ATOM 1219 N N . PHE A 1 146 ? 0.465 1.581 0.327 1.00 95.31 146 PHE A N 1
ATOM 1220 C CA . PHE A 1 146 ? -0.257 2.805 0.649 1.00 95.31 146 PHE A CA 1
ATOM 1221 C C . PHE A 1 146 ? -1.456 2.971 -0.285 1.00 95.31 146 PHE A C 1
ATOM 1223 O O . PHE A 1 146 ? -1.372 2.697 -1.483 1.00 95.31 146 PHE A O 1
ATOM 1230 N N . GLY A 1 147 ? -2.572 3.472 0.237 1.00 95.31 147 GLY A N 1
ATOM 1231 C CA . GLY A 1 147 ? -3.667 3.880 -0.623 1.00 95.31 147 GLY A CA 1
ATOM 1232 C C . GLY A 1 147 ? -4.677 4.794 0.045 1.00 95.31 147 GLY A C 1
ATOM 1233 O O . GLY A 1 147 ? -4.770 4.900 1.267 1.00 95.31 147 GLY A O 1
ATOM 1234 N N . ILE A 1 148 ? -5.483 5.406 -0.811 1.00 96.44 148 ILE A N 1
ATOM 1235 C CA . ILE A 1 148 ? -6.625 6.231 -0.449 1.00 96.44 148 ILE A CA 1
ATOM 1236 C C . ILE A 1 148 ? -7.800 5.843 -1.338 1.00 96.44 148 ILE A C 1
ATOM 1238 O O . ILE A 1 148 ? -7.635 5.541 -2.521 1.00 96.44 148 ILE A O 1
ATOM 1242 N N . THR A 1 149 ? -8.999 5.794 -0.777 1.00 95.94 149 THR A N 1
ATOM 1243 C CA . THR A 1 149 ? -10.216 5.529 -1.543 1.00 95.94 149 THR A CA 1
ATOM 1244 C C . THR A 1 149 ? -11.417 6.130 -0.836 1.00 95.94 149 THR A C 1
ATOM 1246 O O . THR A 1 149 ? -11.525 6.055 0.385 1.00 95.94 149 THR A O 1
ATOM 1249 N N . LEU A 1 150 ? -12.357 6.641 -1.629 1.00 96.19 150 LEU A N 1
ATOM 1250 C CA . LEU A 1 150 ? -13.703 7.001 -1.208 1.00 96.19 150 LEU A CA 1
ATOM 1251 C C . LEU A 1 150 ? -14.688 6.433 -2.232 1.00 96.19 150 LEU A C 1
ATOM 1253 O O . LEU A 1 150 ? -14.569 6.693 -3.428 1.00 96.19 150 LEU A O 1
ATOM 1257 N N . ARG A 1 151 ? -15.640 5.621 -1.776 1.00 94.31 151 ARG A N 1
ATOM 1258 C CA . ARG A 1 151 ? -16.634 4.954 -2.620 1.00 94.31 151 ARG A CA 1
ATOM 1259 C C . ARG A 1 151 ? -18.022 5.080 -2.022 1.00 94.31 151 ARG A C 1
ATOM 1261 O O . ARG A 1 151 ? -18.209 5.001 -0.805 1.00 94.31 151 ARG A O 1
ATOM 1268 N N . ARG A 1 152 ? -18.997 5.200 -2.922 1.00 94.50 152 ARG A N 1
ATOM 1269 C CA . ARG A 1 152 ? -20.411 5.028 -2.609 1.00 94.50 152 ARG A CA 1
ATOM 1270 C C . ARG A 1 152 ? -20.829 3.601 -2.954 1.00 94.50 152 ARG A C 1
ATOM 1272 O O . ARG A 1 152 ? -20.764 3.211 -4.116 1.00 94.50 152 ARG A O 1
ATOM 1279 N N . MET A 1 153 ? -21.251 2.841 -1.954 1.00 89.75 153 MET A N 1
ATOM 1280 C CA . MET A 1 153 ? -21.717 1.464 -2.118 1.00 89.75 153 MET A CA 1
ATOM 1281 C C . MET A 1 153 ? -23.184 1.436 -2.557 1.00 89.75 153 MET A C 1
ATOM 1283 O O . MET A 1 153 ? -23.977 2.308 -2.175 1.00 89.75 153 MET A O 1
ATOM 1287 N N . LYS A 1 154 ? -23.547 0.437 -3.371 1.00 84.00 154 LYS A N 1
ATOM 1288 C CA . LYS A 1 154 ? -24.953 0.147 -3.684 1.00 84.00 154 LYS A CA 1
ATOM 1289 C C . LYS A 1 154 ? -25.644 -0.347 -2.411 1.00 84.00 154 LYS A C 1
ATOM 1291 O O . LYS A 1 154 ? -25.007 -0.957 -1.561 1.00 84.00 154 LYS A O 1
ATOM 1296 N N . LYS A 1 155 ? -26.926 -0.011 -2.257 1.00 75.38 155 LYS A N 1
ATOM 1297 C CA . LYS A 1 155 ? -27.743 -0.564 -1.172 1.00 75.38 155 LYS A CA 1
ATOM 1298 C C . LYS A 1 155 ? -28.103 -1.989 -1.595 1.00 75.38 155 LYS A C 1
ATOM 1300 O O . LYS A 1 155 ? -28.649 -2.126 -2.688 1.00 75.38 155 LYS A O 1
ATOM 1305 N N . GLU A 1 156 ? -27.706 -2.972 -0.796 1.00 60.66 156 GLU A N 1
ATOM 1306 C CA . GLU A 1 156 ? -28.211 -4.348 -0.897 1.00 60.66 156 GLU A CA 1
ATOM 1307 C C . GLU A 1 156 ? -29.711 -4.390 -0.586 1.00 60.66 156 GLU A C 1
ATOM 1309 O O . GLU A 1 156 ? -30.171 -3.544 0.227 1.00 60.66 156 GLU A O 1
#

Secondary structure (DSSP, 8-state):
--------------PPPHHHHHHHSEEPPP----TT-SPPHHHHH-HHHHT--SSS-S--TTSSTT-TTHHHHHHTTSTTHHIIIIIS--TTS--EEEESSTT-SS-TTSEEEEEEEESSSS-EEEEEEEETTEEEEEEE-TTS-EEEEEEEPPP-

Radius of gyration: 22.23 Å; Cα contacts (8 Å, |Δi|>4): 263; chains: 1; bounding box: 53×39×86 Å

pLDDT: mean 83.23, std 16.12, range [36.72, 97.94]

Solvent-accessible surface area (backbone atoms only — not comparable to full-atom values): 9000 Å² total; per-residue (Å²): 141,87,82,82,88,79,85,76,76,79,76,78,75,84,65,77,57,68,68,63,60,18,62,74,34,67,22,75,46,67,81,66,84,52,89,76,50,64,77,53,70,72,55,59,66,36,70,72,48,29,54,31,37,80,94,62,78,64,77,56,78,86,58,55,73,88,44,96,56,34,67,63,56,49,56,65,69,47,38,50,39,31,30,29,27,52,52,76,16,47,38,42,51,81,50,44,25,29,14,80,43,27,76,40,77,53,31,90,91,41,41,71,21,39,29,39,34,45,68,61,100,58,77,36,53,24,41,21,38,33,53,87,44,42,37,36,38,45,38,36,44,40,61,26,29,45,49,74,49,79,46,78,48,76,83,130